Protein AF-A0A1A8BQ22-F1 (afdb_monomer)

Structure (mmCIF, N/CA/C/O backbone):
data_AF-A0A1A8BQ22-F1
#
_entry.id   AF-A0A1A8BQ22-F1
#
loop_
_atom_site.group_PDB
_atom_site.id
_atom_site.type_symbol
_atom_site.label_atom_id
_atom_site.label_alt_id
_atom_site.label_comp_id
_atom_site.label_asym_id
_atom_site.label_entity_id
_atom_site.label_seq_id
_atom_site.pdbx_PDB_ins_code
_atom_site.Cartn_x
_atom_site.Cartn_y
_atom_site.Cartn_z
_atom_site.occupancy
_atom_site.B_iso_or_equiv
_atom_site.auth_seq_id
_atom_site.auth_comp_id
_atom_site.auth_asym_id
_atom_site.auth_atom_id
_atom_site.pdbx_PDB_model_num
ATOM 1 N N . MET A 1 1 ? 41.043 17.934 -34.648 1.00 42.22 1 MET A N 1
ATOM 2 C CA . MET A 1 1 ? 40.991 17.105 -33.427 1.00 42.22 1 MET A CA 1
ATOM 3 C C . MET A 1 1 ? 39.631 17.301 -32.795 1.00 42.22 1 MET A C 1
ATOM 5 O O . MET A 1 1 ? 39.246 18.416 -32.467 1.00 42.22 1 MET A O 1
ATOM 9 N N . THR A 1 2 ? 38.864 16.224 -32.823 1.00 43.94 2 THR A N 1
ATOM 10 C CA . THR A 1 2 ? 37.447 16.105 -32.494 1.00 43.94 2 THR A CA 1
ATOM 11 C C . THR A 1 2 ? 37.170 16.561 -31.068 1.00 43.94 2 THR A C 1
ATOM 13 O O . THR A 1 2 ? 37.707 16.003 -30.116 1.00 43.94 2 THR A O 1
ATOM 16 N N . ARG A 1 3 ? 36.322 17.583 -30.925 1.00 46.81 3 ARG A N 1
ATOM 17 C CA . ARG A 1 3 ? 35.728 17.944 -29.639 1.00 46.81 3 ARG A CA 1
ATOM 18 C C . ARG A 1 3 ? 34.870 16.759 -29.207 1.00 46.81 3 ARG A C 1
ATOM 20 O O . ARG A 1 3 ? 33.875 16.474 -29.864 1.00 46.81 3 ARG A O 1
ATOM 27 N N . SER A 1 4 ? 35.285 16.054 -28.158 1.00 55.00 4 SER A N 1
ATOM 28 C CA . SER A 1 4 ? 34.482 15.021 -27.507 1.00 55.00 4 SER A CA 1
ATOM 29 C C . SER A 1 4 ? 33.187 15.656 -27.011 1.00 55.00 4 SER A C 1
ATOM 31 O O . SER A 1 4 ? 33.159 16.298 -25.961 1.00 55.00 4 SER A O 1
ATOM 33 N N . LEU A 1 5 ? 32.121 15.526 -27.802 1.00 50.34 5 LEU A N 1
ATOM 34 C CA . LEU A 1 5 ? 30.770 15.795 -27.340 1.00 50.34 5 LEU A CA 1
ATOM 35 C C . LEU A 1 5 ? 30.471 14.763 -26.253 1.00 50.34 5 LEU A C 1
ATOM 37 O O . LEU A 1 5 ? 30.402 13.564 -26.512 1.00 50.34 5 LEU A O 1
ATOM 41 N N . SER A 1 6 ? 30.383 15.256 -25.020 1.00 51.12 6 SER A N 1
ATOM 42 C CA . SER A 1 6 ? 30.022 14.495 -23.831 1.00 51.12 6 SER A CA 1
ATOM 43 C C . SER A 1 6 ? 28.806 13.611 -24.115 1.00 51.12 6 SER A C 1
ATOM 45 O O . SER A 1 6 ? 27.712 14.117 -24.376 1.00 51.12 6 SER A O 1
ATOM 47 N N . LEU A 1 7 ? 28.989 12.290 -23.998 1.00 52.47 7 LEU A N 1
ATOM 48 C CA . LEU A 1 7 ? 27.904 11.301 -23.996 1.00 52.47 7 LEU A CA 1
ATOM 49 C C . LEU A 1 7 ? 26.818 11.613 -22.938 1.00 52.47 7 LEU A C 1
ATOM 51 O O . LEU A 1 7 ? 25.733 11.042 -22.995 1.00 52.47 7 LEU A O 1
ATOM 55 N N . GLY A 1 8 ? 27.066 12.536 -21.999 1.00 52.19 8 GLY A N 1
ATOM 56 C CA . GLY A 1 8 ? 26.104 12.953 -20.979 1.00 52.19 8 GLY A CA 1
ATOM 57 C C . GLY A 1 8 ? 24.955 13.832 -21.490 1.00 52.19 8 GLY A C 1
ATOM 58 O O . GLY A 1 8 ? 23.867 13.786 -20.923 1.00 52.19 8 GLY A O 1
ATOM 59 N N . ALA A 1 9 ? 25.139 14.595 -22.575 1.00 51.03 9 ALA A N 1
ATOM 60 C CA . ALA A 1 9 ? 24.089 15.498 -23.066 1.00 51.03 9 ALA A CA 1
ATOM 61 C C . ALA A 1 9 ? 23.005 14.776 -23.888 1.00 51.03 9 ALA A C 1
ATOM 63 O O . ALA A 1 9 ? 21.861 15.222 -23.922 1.00 51.03 9 ALA A O 1
ATOM 64 N N . HIS A 1 10 ? 23.331 13.633 -24.502 1.00 50.28 10 HIS A N 1
ATOM 65 C CA . HIS A 1 10 ? 22.348 12.827 -25.233 1.00 50.28 10 HIS A CA 1
ATOM 66 C C . HIS A 1 10 ? 21.461 11.971 -24.320 1.00 50.28 10 HIS A C 1
ATOM 68 O O . HIS A 1 10 ? 20.332 11.669 -24.698 1.00 50.28 10 HIS A O 1
ATOM 74 N N . LEU A 1 11 ? 21.912 11.637 -23.105 1.00 47.44 11 LEU A N 1
ATOM 75 C CA . LEU A 1 11 ? 21.107 10.859 -22.158 1.00 47.44 11 LEU A CA 1
ATOM 76 C C . LEU A 1 11 ? 20.064 11.721 -21.418 1.00 47.44 11 LEU A C 1
ATOM 78 O O . LEU A 1 11 ? 18.997 11.230 -21.059 1.00 47.44 11 LEU A O 1
ATOM 82 N N . LEU A 1 12 ? 20.325 13.024 -21.260 1.00 50.53 12 LEU A N 1
ATOM 83 C CA . LEU A 1 12 ? 19.394 13.972 -20.630 1.00 50.53 12 LEU A CA 1
ATOM 84 C C . LEU A 1 12 ? 18.237 14.410 -21.544 1.00 50.53 12 LEU A C 1
ATOM 86 O O . LEU A 1 12 ? 17.210 14.861 -21.047 1.00 50.53 12 LEU A O 1
ATOM 90 N N . LEU A 1 13 ? 18.364 14.239 -22.862 1.00 51.69 13 LEU A N 1
ATOM 91 C CA . LEU A 1 13 ? 17.292 14.533 -23.824 1.00 51.69 13 LEU A CA 1
ATOM 92 C C . LEU A 1 13 ? 16.317 13.361 -24.042 1.00 51.69 13 LEU A C 1
ATOM 94 O O . LEU A 1 13 ? 15.274 13.561 -24.656 1.00 51.69 13 LEU A O 1
ATOM 98 N N . LEU A 1 14 ? 16.617 12.162 -23.523 1.00 52.97 14 LEU A N 1
ATOM 99 C CA . LEU A 1 14 ? 15.739 10.983 -23.613 1.00 52.97 14 LEU A CA 1
ATOM 100 C C . LEU A 1 14 ? 14.964 10.683 -22.315 1.00 52.97 14 LEU A C 1
ATOM 102 O O . LEU A 1 14 ? 14.028 9.889 -22.343 1.00 52.97 14 LEU A O 1
ATOM 106 N N . LEU A 1 15 ? 15.287 11.348 -21.199 1.00 50.56 15 LEU A N 1
ATOM 107 C CA . LEU A 1 15 ? 14.534 11.265 -19.932 1.00 50.56 15 LEU A CA 1
ATOM 108 C C . LEU A 1 15 ? 13.391 12.293 -19.827 1.00 50.56 15 LEU A C 1
ATOM 110 O O . LEU A 1 15 ? 12.654 12.290 -18.845 1.00 50.56 15 LEU A O 1
ATOM 114 N N . SER A 1 16 ? 13.232 13.166 -20.826 1.00 55.03 16 SER A N 1
ATOM 115 C CA . SER A 1 16 ? 12.211 14.223 -20.855 1.00 55.03 16 SER A CA 1
ATOM 116 C C . SER A 1 16 ? 10.993 13.907 -21.731 1.00 55.03 16 SER A C 1
ATOM 118 O O . SER A 1 16 ? 10.049 14.692 -21.752 1.00 55.03 16 SER A O 1
ATOM 120 N N . LEU A 1 17 ? 10.960 12.756 -22.417 1.00 51.59 17 LEU A N 1
ATOM 121 C CA . LEU A 1 17 ? 9.762 12.270 -23.117 1.00 51.59 17 LEU A CA 1
ATOM 122 C C . LEU A 1 17 ? 8.939 11.316 -22.236 1.00 51.59 17 LEU A C 1
ATOM 124 O O . LEU A 1 17 ? 8.432 10.286 -22.681 1.00 51.59 17 LEU A O 1
ATOM 128 N N . SER A 1 18 ? 8.764 11.687 -20.970 1.00 55.88 18 SER A N 1
ATOM 129 C CA . SER A 1 18 ? 7.657 11.229 -20.137 1.00 55.88 18 SER A CA 1
ATOM 130 C C . SER A 1 18 ? 6.366 11.713 -20.794 1.00 55.88 18 SER A C 1
ATOM 132 O O . SER A 1 18 ? 5.993 12.872 -20.670 1.00 55.88 18 SER A O 1
ATOM 134 N N . CYS A 1 19 ? 5.763 10.813 -21.573 1.00 44.88 19 CYS A N 1
ATOM 135 C CA . CYS A 1 19 ? 4.398 10.826 -22.086 1.00 44.88 19 CYS A CA 1
ATOM 136 C C . CYS A 1 19 ? 3.791 12.227 -22.219 1.00 44.88 19 CYS A C 1
ATOM 138 O O . CYS A 1 19 ? 3.247 12.757 -21.252 1.00 44.88 19 CYS A O 1
ATOM 140 N N . ILE A 1 20 ? 3.816 12.792 -23.430 1.00 57.06 20 ILE A N 1
ATOM 141 C CA . ILE A 1 20 ? 2.964 13.925 -23.808 1.00 57.06 20 ILE A CA 1
ATOM 142 C C . ILE A 1 20 ? 1.519 13.559 -23.433 1.00 57.06 20 ILE A C 1
ATOM 144 O O . ILE A 1 20 ? 0.811 12.892 -24.186 1.00 57.06 20 ILE A O 1
ATOM 148 N N . ALA A 1 21 ? 1.076 13.975 -22.250 1.00 52.59 21 ALA A N 1
ATOM 149 C CA . ALA A 1 21 ? -0.310 13.915 -21.840 1.00 52.59 21 ALA A CA 1
ATOM 150 C C . ALA A 1 21 ? -1.003 15.085 -22.529 1.00 52.59 21 ALA A C 1
ATOM 152 O O . ALA A 1 21 ? -1.240 16.140 -21.944 1.00 52.59 21 ALA A O 1
ATOM 153 N N . ARG A 1 22 ? -1.320 14.910 -23.814 1.00 58.00 22 ARG A N 1
ATOM 154 C CA . ARG A 1 22 ? -2.356 15.722 -24.442 1.00 58.00 22 ARG A CA 1
ATOM 155 C C . ARG A 1 22 ? -3.677 15.249 -23.839 1.00 58.00 22 ARG A C 1
ATOM 157 O O . ARG A 1 22 ? -4.306 14.318 -24.329 1.00 58.00 22 ARG A O 1
ATOM 164 N N . ALA A 1 23 ? -4.025 15.813 -22.688 1.00 53.06 23 ALA A N 1
ATOM 165 C CA . ALA A 1 23 ? -5.332 15.629 -22.091 1.00 53.06 23 ALA A CA 1
ATOM 166 C C . ALA A 1 23 ? -6.355 16.370 -22.963 1.00 53.06 23 ALA A C 1
ATOM 168 O O . ALA A 1 23 ? -6.373 17.598 -23.003 1.00 53.06 23 ALA A O 1
ATOM 169 N N . GLU A 1 24 ? -7.199 15.623 -23.671 1.00 57.47 24 GLU A N 1
ATOM 170 C CA . GLU A 1 24 ? -8.449 16.154 -24.213 1.00 57.47 24 GLU A CA 1
ATOM 171 C C . GLU A 1 24 ? -9.409 16.379 -23.028 1.00 57.47 24 GLU A C 1
ATOM 173 O O . GLU A 1 24 ? -9.642 15.442 -22.250 1.00 57.47 24 GLU A O 1
ATOM 178 N N . PRO A 1 25 ? -9.995 17.573 -22.842 1.00 49.59 25 PRO A N 1
ATOM 179 C CA . PRO A 1 25 ? -10.958 17.784 -21.778 1.00 49.59 25 PRO A CA 1
ATOM 180 C C . PRO A 1 25 ? -12.278 17.114 -22.169 1.00 49.59 25 PRO A C 1
ATOM 182 O O . PRO A 1 25 ? -13.124 17.706 -22.839 1.00 49.59 25 PRO A O 1
ATOM 185 N N . ARG A 1 26 ? -12.504 15.875 -21.714 1.00 49.22 26 ARG A N 1
ATOM 186 C CA . ARG A 1 26 ? -13.848 15.281 -21.736 1.00 49.22 26 ARG A CA 1
ATOM 187 C C . ARG A 1 26 ? -14.700 15.960 -20.664 1.00 49.22 26 ARG A C 1
ATOM 189 O O . ARG A 1 26 ? -14.849 15.483 -19.543 1.00 49.22 26 ARG A O 1
ATOM 196 N N . ARG A 1 27 ? -15.262 17.112 -21.033 1.00 61.78 27 ARG A N 1
ATOM 197 C CA . ARG A 1 27 ? -16.395 17.733 -20.350 1.00 61.78 27 ARG A CA 1
ATOM 198 C C . ARG A 1 27 ? -17.560 16.747 -20.422 1.00 61.78 27 ARG A C 1
ATOM 200 O O . ARG A 1 27 ? -18.210 16.636 -21.453 1.00 61.78 27 ARG A O 1
ATOM 207 N N . SER A 1 28 ? -17.814 16.028 -19.333 1.00 52.72 28 SER A N 1
ATOM 208 C CA . SER A 1 28 ? -19.074 15.315 -19.148 1.00 52.72 28 SER A CA 1
ATOM 209 C C . SER A 1 28 ? -19.740 15.827 -17.886 1.00 52.72 28 SER A C 1
ATOM 211 O O . SER A 1 28 ? -19.270 15.650 -16.766 1.00 52.72 28 SER A O 1
ATOM 213 N N . THR A 1 29 ? -20.831 16.522 -18.148 1.00 60.56 29 THR A N 1
ATOM 214 C CA . THR A 1 29 ? -21.792 17.133 -17.249 1.00 60.56 29 THR A CA 1
ATOM 215 C C . THR A 1 29 ? -22.306 16.181 -16.171 1.00 60.56 29 THR A C 1
ATOM 217 O O . THR A 1 29 ? -22.699 15.052 -16.459 1.00 60.56 29 THR A O 1
ATOM 220 N N . SER A 1 30 ? -22.332 16.707 -14.945 1.00 70.69 30 SER A N 1
ATOM 221 C CA . SER A 1 30 ? -23.325 16.487 -13.888 1.00 70.69 30 SER A CA 1
ATOM 222 C C . SER A 1 30 ? -24.491 15.555 -14.245 1.00 70.69 30 SER A C 1
ATOM 224 O O . SER A 1 30 ? -25.392 15.922 -14.995 1.00 70.69 30 SER A O 1
ATOM 226 N N . SER A 1 31 ? -24.517 14.385 -13.612 1.00 62.75 31 SER A N 1
ATOM 227 C CA . SER A 1 31 ? -25.759 13.724 -13.222 1.00 62.75 31 SER A CA 1
ATOM 228 C C . SER A 1 31 ? -25.466 12.935 -11.957 1.00 62.75 31 SER A C 1
ATOM 230 O O . SER A 1 31 ? -24.737 11.944 -11.988 1.00 62.75 31 SER A O 1
ATOM 232 N N . GLN A 1 32 ? -26.007 13.408 -10.836 1.00 65.62 32 GLN A N 1
ATOM 233 C CA . GLN A 1 32 ? -26.027 12.722 -9.550 1.00 65.62 32 GLN A CA 1
ATOM 234 C C . GLN A 1 32 ? -26.519 11.282 -9.727 1.00 65.62 32 GLN A C 1
ATOM 236 O O . GLN A 1 32 ? -27.713 10.988 -9.722 1.00 65.62 32 GLN A O 1
ATOM 241 N N . ARG A 1 33 ? -25.581 10.349 -9.854 1.00 61.62 33 ARG A N 1
ATOM 242 C CA . ARG A 1 33 ? -25.837 8.938 -9.617 1.00 61.62 33 ARG A CA 1
ATOM 243 C C . ARG A 1 33 ? -25.645 8.763 -8.122 1.00 61.62 33 ARG A C 1
ATOM 245 O O . ARG A 1 33 ? -24.546 8.998 -7.634 1.00 61.62 33 ARG A O 1
ATOM 252 N N . ARG A 1 34 ? -26.736 8.441 -7.414 1.00 60.41 34 ARG A N 1
ATOM 253 C CA . ARG A 1 34 ? -26.756 7.940 -6.031 1.00 60.41 34 ARG A CA 1
ATOM 254 C C . ARG A 1 34 ? -25.378 7.392 -5.666 1.00 60.41 34 ARG A C 1
ATOM 256 O O . ARG A 1 34 ? -24.974 6.389 -6.256 1.00 60.41 34 ARG A O 1
ATOM 263 N N . VAL A 1 35 ? -24.666 8.048 -4.749 1.00 60.19 35 VAL A N 1
ATOM 264 C CA . VAL A 1 35 ? -23.490 7.448 -4.117 1.00 60.19 35 VAL A CA 1
ATOM 265 C C . VAL A 1 35 ? -24.057 6.292 -3.307 1.00 60.19 35 VAL A C 1
ATOM 267 O O . VAL A 1 35 ? -24.413 6.445 -2.142 1.00 60.19 35 VAL A O 1
ATOM 270 N N . ALA A 1 36 ? -24.273 5.151 -3.968 1.00 58.72 36 ALA A N 1
ATOM 271 C CA . ALA A 1 36 ? -24.395 3.877 -3.297 1.00 58.72 36 ALA A CA 1
ATOM 272 C C . ALA A 1 36 ? -23.218 3.877 -2.337 1.00 58.72 36 ALA A C 1
ATOM 274 O O . ALA A 1 36 ? -22.086 4.066 -2.784 1.00 58.72 36 ALA A O 1
ATOM 275 N N . ARG A 1 37 ? -23.509 3.847 -1.035 1.00 55.94 37 ARG A N 1
ATOM 276 C CA . ARG A 1 37 ? -22.494 3.836 0.009 1.00 55.94 37 ARG A CA 1
ATOM 277 C C . ARG A 1 37 ? -21.570 2.690 -0.365 1.00 55.94 37 ARG A C 1
ATOM 279 O O . ARG A 1 37 ? -21.975 1.533 -0.256 1.00 55.94 37 ARG A O 1
ATOM 286 N N . ALA A 1 38 ? -20.421 3.027 -0.952 1.00 57.59 38 ALA A N 1
ATOM 287 C CA . ALA A 1 38 ? -19.481 2.026 -1.400 1.00 57.59 38 ALA A CA 1
ATOM 288 C C . ALA A 1 38 ? -19.199 1.171 -0.163 1.00 57.59 38 ALA A C 1
ATOM 290 O O . ALA A 1 38 ? -19.119 1.740 0.938 1.00 57.59 38 ALA A O 1
ATOM 291 N N . PRO A 1 39 ? -19.155 -0.166 -0.289 1.00 60.06 39 PRO A N 1
ATOM 292 C CA . PRO A 1 39 ? -18.732 -0.988 0.831 1.00 60.06 39 PRO A CA 1
ATOM 293 C C . PRO A 1 39 ? -17.450 -0.361 1.371 1.00 60.06 39 PRO A C 1
ATOM 295 O O . PRO A 1 39 ? -16.562 -0.025 0.587 1.00 60.06 39 PRO A O 1
ATOM 298 N N . VAL A 1 40 ? -17.416 -0.090 2.679 1.00 63.91 40 VAL A N 1
ATOM 299 C CA . VAL A 1 40 ? -16.224 0.470 3.318 1.00 63.91 40 VAL A CA 1
ATOM 300 C C . VAL A 1 40 ? -15.096 -0.472 2.940 1.00 63.91 40 VAL A C 1
ATOM 302 O O . VAL A 1 40 ? -15.131 -1.642 3.329 1.00 63.91 40 VAL A O 1
ATOM 305 N N . ALA A 1 41 ? -14.175 0.006 2.101 1.00 68.69 41 ALA A N 1
ATOM 306 C CA . ALA A 1 41 ? -13.044 -0.793 1.684 1.00 68.69 41 ALA A CA 1
ATOM 307 C C . ALA A 1 41 ? -12.342 -1.222 2.969 1.00 68.69 41 ALA A C 1
ATOM 309 O O . ALA A 1 41 ? -11.932 -0.386 3.776 1.00 68.69 41 ALA A O 1
ATOM 310 N N . LYS A 1 42 ? -12.263 -2.534 3.194 1.00 91.31 42 LYS A N 1
ATOM 311 C CA . LYS A 1 42 ? -11.567 -3.094 4.356 1.00 91.31 42 LYS A CA 1
ATOM 312 C C . LYS A 1 42 ? -10.050 -2.996 4.192 1.00 91.31 42 LYS A C 1
ATOM 314 O O . LYS A 1 42 ? -9.328 -3.545 5.009 1.00 91.31 42 LYS A O 1
ATOM 319 N N . VAL A 1 43 ? -9.582 -2.313 3.150 1.00 92.50 43 VAL A N 1
ATOM 320 C CA . VAL A 1 43 ? -8.184 -2.116 2.809 1.00 92.50 43 VAL A CA 1
ATOM 321 C C . VAL A 1 43 ? -7.947 -0.655 2.430 1.00 92.50 43 VAL A C 1
ATOM 323 O O . VAL A 1 43 ? -8.819 -0.015 1.837 1.00 92.50 43 VAL A O 1
ATOM 326 N N . ARG A 1 44 ? -6.777 -0.119 2.780 1.00 92.94 44 ARG A N 1
ATOM 327 C CA . ARG A 1 44 ? -6.303 1.206 2.357 1.00 92.94 44 ARG A CA 1
ATOM 328 C C . ARG A 1 44 ? -4.803 1.186 2.079 1.00 92.94 44 ARG A C 1
ATOM 330 O O . ARG A 1 44 ? -4.100 0.290 2.540 1.00 92.94 44 ARG A O 1
ATOM 337 N N . LEU A 1 45 ? -4.331 2.206 1.367 1.00 92.56 45 LEU A N 1
ATOM 338 C CA . LEU A 1 45 ? -2.908 2.528 1.285 1.00 92.56 45 LEU A CA 1
ATOM 339 C C . LEU A 1 45 ? -2.579 3.601 2.327 1.00 92.56 45 LEU A C 1
ATOM 341 O O . LEU A 1 45 ? -3.315 4.580 2.465 1.00 92.56 45 LEU A O 1
ATOM 345 N N . ALA A 1 46 ? -1.497 3.396 3.068 1.00 92.44 46 ALA A N 1
ATOM 346 C CA . ALA A 1 46 ? -1.002 4.286 4.110 1.00 92.44 46 ALA A CA 1
ATOM 347 C C . ALA A 1 46 ? 0.518 4.471 3.990 1.00 92.44 46 ALA A C 1
ATOM 349 O O . ALA A 1 46 ? 1.177 3.838 3.166 1.00 92.44 46 ALA A O 1
ATOM 350 N N . GLY A 1 47 ? 1.078 5.342 4.823 1.00 88.69 47 GLY A N 1
ATOM 351 C CA . GLY A 1 47 ? 2.511 5.608 4.871 1.00 88.69 47 GLY A CA 1
ATOM 352 C C . GLY A 1 47 ? 2.848 7.078 4.660 1.00 88.69 47 GLY A C 1
ATOM 353 O O . GLY A 1 47 ? 2.069 7.864 4.124 1.00 88.69 47 GLY A O 1
ATOM 354 N N . ASN A 1 48 ? 4.037 7.445 5.111 1.00 84.75 48 ASN A N 1
ATOM 355 C CA . ASN A 1 48 ? 4.592 8.798 5.083 1.00 84.75 48 ASN A CA 1
ATOM 356 C C . ASN A 1 48 ? 5.581 9.020 3.924 1.00 84.75 48 ASN A C 1
ATOM 358 O O . ASN A 1 48 ? 5.937 10.160 3.635 1.00 84.75 48 ASN A O 1
ATOM 362 N N . TYR A 1 49 ? 5.986 7.952 3.232 1.00 86.19 49 TYR A N 1
ATOM 363 C CA . TYR A 1 49 ? 6.907 7.986 2.087 1.00 86.19 49 TYR A CA 1
ATOM 364 C C . TYR A 1 49 ? 6.198 7.696 0.753 1.00 86.19 49 TYR A C 1
ATOM 366 O O . TYR A 1 49 ? 6.727 6.990 -0.105 1.00 86.19 49 TYR A O 1
ATOM 374 N N . VAL A 1 50 ? 4.979 8.216 0.594 1.00 88.31 50 VAL A N 1
ATOM 375 C CA . VAL A 1 50 ? 4.127 8.040 -0.593 1.00 88.31 50 VAL A CA 1
ATOM 376 C C . VAL A 1 50 ? 4.322 9.221 -1.546 1.00 88.31 50 VAL A C 1
ATOM 378 O O . VAL A 1 50 ? 4.202 10.373 -1.131 1.00 88.31 50 VAL A O 1
ATOM 381 N N . ARG A 1 51 ? 4.625 8.952 -2.819 1.00 88.19 51 ARG A N 1
ATOM 382 C CA . ARG A 1 51 ? 4.728 9.969 -3.879 1.00 88.19 51 ARG A CA 1
ATOM 383 C C . ARG A 1 51 ? 3.462 10.061 -4.718 1.00 88.19 51 ARG A C 1
ATOM 385 O O . ARG A 1 51 ? 3.154 11.138 -5.211 1.00 88.19 51 ARG A O 1
ATOM 392 N N . GLU A 1 52 ? 2.732 8.956 -4.847 1.00 88.31 52 GLU A N 1
ATOM 393 C CA . GLU A 1 52 ? 1.538 8.846 -5.688 1.00 88.31 52 GLU A CA 1
ATOM 394 C C . GLU A 1 52 ? 0.362 8.208 -4.938 1.00 88.31 52 GLU A C 1
ATOM 396 O O . GLU A 1 52 ? 0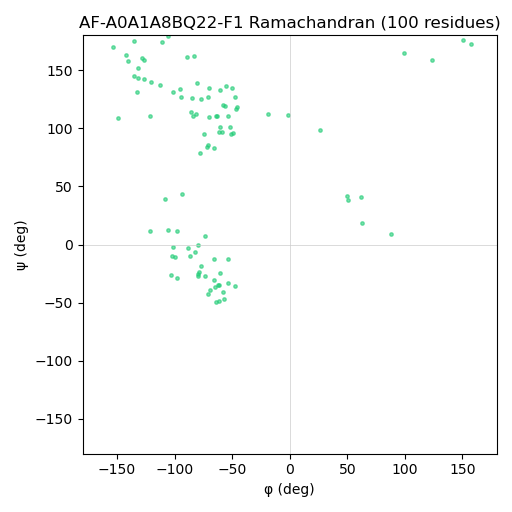.537 7.362 -4.069 1.00 88.31 52 GLU A O 1
ATOM 401 N N . ALA A 1 53 ? -0.872 8.552 -5.313 1.00 87.56 53 ALA A N 1
ATOM 402 C CA . ALA A 1 53 ? -2.075 8.049 -4.634 1.00 87.56 53 ALA A CA 1
ATOM 403 C C . ALA A 1 53 ? -2.307 6.526 -4.776 1.00 87.56 53 ALA A C 1
ATOM 405 O O . ALA A 1 53 ? -3.176 5.967 -4.109 1.00 87.56 53 ALA A O 1
ATOM 406 N N . ASN A 1 54 ? -1.576 5.861 -5.671 1.00 90.62 54 ASN A N 1
ATOM 407 C CA . ASN A 1 54 ? -1.671 4.429 -5.955 1.00 90.62 54 ASN A CA 1
ATOM 408 C C . ASN A 1 54 ? -0.502 3.613 -5.380 1.00 90.62 54 ASN A C 1
ATOM 410 O O . ASN A 1 54 ? -0.344 2.448 -5.748 1.00 90.62 54 ASN A O 1
ATOM 414 N N . GLU A 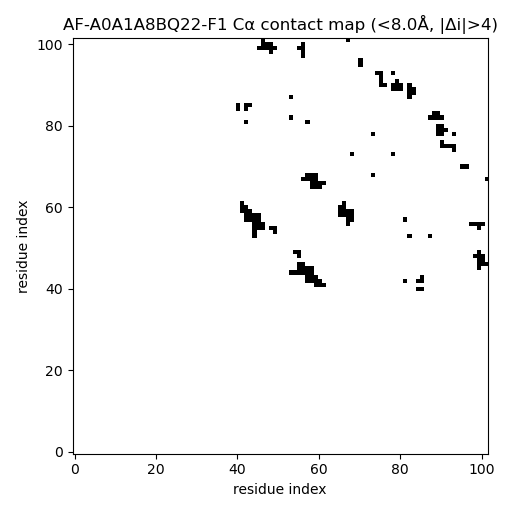1 55 ? 0.313 4.201 -4.504 1.00 92.06 55 GLU A N 1
ATOM 415 C CA . GLU A 1 55 ? 1.350 3.486 -3.764 1.00 92.06 55 GLU A CA 1
ATOM 416 C C . GLU A 1 55 ? 1.232 3.718 -2.254 1.00 92.06 55 GLU A C 1
ATOM 418 O O . GLU A 1 55 ? 0.618 4.677 -1.792 1.00 92.06 55 GLU A O 1
ATOM 423 N N . GLY A 1 56 ? 1.806 2.805 -1.476 1.00 93.00 56 GLY A N 1
ATOM 424 C CA . GLY A 1 56 ? 1.799 2.871 -0.022 1.00 93.00 56 GLY A CA 1
ATOM 425 C C . GLY A 1 56 ? 1.848 1.491 0.617 1.00 93.00 56 GLY A C 1
ATOM 426 O O . GLY A 1 56 ? 1.809 0.461 -0.059 1.00 93.00 56 GLY A O 1
ATOM 427 N N . ARG A 1 57 ? 1.921 1.483 1.945 1.00 92.38 57 ARG A N 1
ATOM 428 C CA . ARG A 1 57 ? 1.733 0.296 2.773 1.00 92.38 57 ARG A CA 1
ATOM 429 C C . ARG A 1 57 ? 0.270 -0.125 2.729 1.00 92.38 57 ARG A C 1
ATOM 431 O O . ARG A 1 57 ? -0.619 0.708 2.887 1.00 92.38 57 ARG A O 1
ATOM 438 N N . VAL A 1 58 ? 0.028 -1.419 2.560 1.00 91.50 58 VAL A N 1
ATOM 439 C CA . VAL A 1 58 ? -1.318 -1.987 2.656 1.00 91.50 58 VAL A CA 1
ATOM 440 C C . VAL A 1 58 ? -1.709 -2.102 4.126 1.00 91.50 58 VAL A C 1
ATOM 442 O O . VAL A 1 58 ? -1.011 -2.744 4.908 1.00 91.50 58 VAL A O 1
ATOM 445 N N . GLU A 1 59 ? -2.843 -1.510 4.487 1.00 92.56 59 GLU A N 1
ATOM 446 C CA . GLU A 1 59 ? -3.458 -1.689 5.799 1.00 92.56 59 GLU A CA 1
ATOM 447 C C . GLU A 1 59 ? -4.855 -2.275 5.661 1.00 92.56 59 GLU A C 1
ATOM 449 O O . GLU A 1 59 ? -5.624 -1.867 4.789 1.00 92.56 59 GLU A O 1
ATOM 454 N N . VAL A 1 60 ? -5.191 -3.204 6.553 1.00 91.50 60 VAL A N 1
ATOM 455 C CA . VAL A 1 60 ? -6.481 -3.895 6.588 1.00 91.50 60 VAL A CA 1
ATOM 456 C C . VAL A 1 60 ? -7.242 -3.486 7.841 1.00 91.50 60 VAL A C 1
ATOM 458 O O . VAL A 1 60 ? -6.679 -3.407 8.933 1.00 91.50 60 VAL A O 1
ATOM 461 N N . LEU A 1 61 ? -8.538 -3.229 7.686 1.00 92.88 61 LEU A N 1
ATOM 462 C CA . LEU A 1 61 ? -9.441 -2.961 8.794 1.00 92.88 61 LEU A CA 1
ATOM 463 C C . LEU A 1 61 ? -9.930 -4.286 9.384 1.00 92.88 61 LEU A C 1
ATOM 465 O O . LEU A 1 61 ? -10.745 -4.989 8.779 1.00 92.88 61 LEU A O 1
ATOM 469 N N . HIS A 1 62 ? -9.479 -4.597 10.595 1.00 90.25 62 HIS A N 1
ATOM 470 C CA . HIS A 1 62 ? -9.882 -5.780 11.346 1.00 90.25 62 HIS A CA 1
ATOM 471 C C . HIS A 1 62 ? -10.236 -5.388 12.784 1.00 90.25 62 HIS A C 1
ATOM 473 O O . HIS A 1 62 ? -9.506 -4.641 13.427 1.00 90.25 62 HIS A O 1
ATOM 479 N N . ASN A 1 63 ? -11.387 -5.847 13.290 1.00 92.38 63 ASN A N 1
ATOM 480 C CA . ASN A 1 63 ? -11.895 -5.478 14.621 1.00 92.38 63 ASN A CA 1
ATOM 481 C C . ASN A 1 63 ? -11.896 -3.961 14.891 1.00 92.38 63 ASN A C 1
ATOM 483 O O . ASN A 1 63 ? -11.550 -3.511 15.978 1.00 92.38 63 ASN A O 1
ATOM 487 N N . ASN A 1 64 ? -12.297 -3.174 13.885 1.00 91.38 64 ASN A N 1
ATOM 488 C CA . ASN A 1 64 ? -12.354 -1.709 13.942 1.00 91.38 64 ASN A CA 1
ATOM 489 C C . ASN A 1 64 ? -10.988 -1.016 14.150 1.00 91.38 64 ASN A C 1
ATOM 491 O O . ASN A 1 64 ? -10.943 0.161 14.503 1.00 91.38 64 ASN A O 1
ATOM 495 N N . THR A 1 65 ? -9.895 -1.731 13.877 1.00 93.94 65 THR A N 1
ATOM 496 C CA . THR A 1 65 ? -8.517 -1.245 13.970 1.00 93.94 65 THR A CA 1
ATOM 497 C C . THR A 1 65 ? -7.792 -1.485 12.650 1.00 93.94 65 THR A C 1
ATOM 499 O O . THR A 1 65 ? -8.016 -2.493 11.978 1.00 93.94 65 THR A O 1
ATOM 502 N N . TRP A 1 66 ? -6.936 -0.544 12.261 1.00 94.38 66 TRP A N 1
ATOM 503 C CA . TRP A 1 66 ? -6.068 -0.692 11.096 1.00 94.38 66 TRP A CA 1
ATOM 504 C C . TRP A 1 66 ? -4.803 -1.444 11.493 1.00 94.38 66 TRP A C 1
ATOM 506 O O . TRP A 1 66 ? -4.134 -1.056 12.448 1.00 94.38 66 TRP A O 1
ATOM 516 N N . GLY A 1 67 ? -4.504 -2.518 10.769 1.00 92.12 67 GLY A N 1
ATOM 517 C CA . GLY A 1 67 ? -3.299 -3.319 10.953 1.00 92.12 67 GLY A CA 1
ATOM 518 C C . GLY A 1 67 ? -2.552 -3.527 9.642 1.00 92.12 67 GLY A C 1
ATOM 519 O O . GLY A 1 67 ? -3.117 -3.365 8.557 1.00 92.12 67 GLY A O 1
ATOM 520 N N . THR A 1 68 ? -1.278 -3.886 9.755 1.00 89.94 68 THR A N 1
ATOM 521 C CA . THR A 1 68 ? -0.405 -4.222 8.630 1.00 89.94 68 THR A CA 1
ATOM 522 C C . THR A 1 68 ? -0.487 -5.714 8.304 1.00 89.94 68 THR A C 1
ATOM 524 O O . THR A 1 68 ? -0.966 -6.521 9.102 1.00 89.94 68 THR A O 1
ATOM 527 N N . ILE A 1 69 ? -0.053 -6.078 7.099 1.00 85.00 69 ILE A N 1
ATOM 528 C CA . ILE A 1 69 ? 0.111 -7.471 6.673 1.00 85.00 69 ILE A CA 1
ATOM 529 C C . ILE A 1 69 ? 1.607 -7.793 6.768 1.00 85.00 69 ILE A C 1
ATOM 531 O O . ILE A 1 69 ? 2.411 -7.007 6.265 1.00 85.00 69 ILE A O 1
ATOM 535 N N . CYS A 1 70 ? 1.979 -8.917 7.392 1.00 85.00 70 CYS A N 1
ATOM 536 C CA . CYS A 1 70 ? 3.366 -9.397 7.383 1.00 85.00 70 CYS A CA 1
ATOM 537 C C . CYS A 1 70 ? 3.809 -9.673 5.946 1.00 85.00 70 CYS A C 1
ATOM 539 O O . CYS A 1 70 ? 3.078 -10.310 5.190 1.00 85.00 70 CYS A O 1
ATOM 541 N N . ASP A 1 71 ? 4.990 -9.197 5.566 1.00 78.75 71 ASP A N 1
ATOM 542 C CA . ASP A 1 71 ? 5.461 -9.224 4.185 1.00 78.75 71 ASP A CA 1
ATOM 543 C C . ASP A 1 71 ? 6.075 -10.567 3.752 1.00 78.75 71 ASP A C 1
ATOM 545 O O . ASP A 1 71 ? 6.291 -10.754 2.557 1.00 78.75 71 ASP A O 1
ATOM 549 N N . ASP A 1 72 ? 6.247 -11.518 4.680 1.00 80.50 72 ASP A N 1
ATOM 550 C CA . ASP A 1 72 ? 6.840 -12.851 4.466 1.00 80.50 72 ASP A CA 1
ATOM 551 C C . ASP A 1 72 ? 6.188 -13.669 3.333 1.00 80.50 72 ASP A C 1
ATOM 553 O O . ASP A 1 72 ? 6.865 -14.427 2.638 1.00 80.50 72 ASP A O 1
ATOM 557 N N . GLU A 1 73 ? 4.877 -13.513 3.122 1.00 75.44 73 GLU A N 1
ATOM 558 C CA . GLU A 1 73 ? 4.112 -14.225 2.082 1.00 75.44 73 GLU A CA 1
ATOM 559 C C . GLU A 1 73 ? 3.423 -13.271 1.089 1.00 75.44 73 GLU A C 1
ATOM 561 O O . 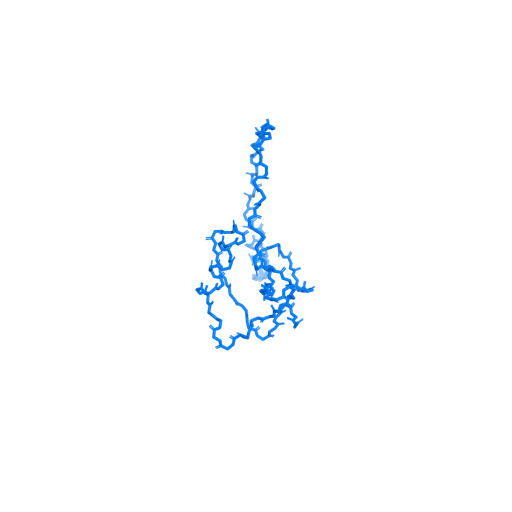GLU A 1 73 ? 2.572 -13.676 0.291 1.00 75.44 73 GLU A O 1
ATOM 566 N N . VAL A 1 74 ? 3.770 -11.981 1.124 1.00 80.81 74 VAL A N 1
ATOM 567 C CA . VAL A 1 74 ? 3.167 -10.988 0.231 1.00 80.81 74 VAL A CA 1
ATOM 568 C C . VAL A 1 74 ? 3.848 -11.051 -1.128 1.00 80.81 74 VAL A C 1
ATOM 570 O O . VAL A 1 74 ? 4.994 -10.646 -1.291 1.00 80.81 74 VAL A O 1
ATOM 573 N N . ASP A 1 75 ? 3.104 -11.497 -2.137 1.00 84.81 75 ASP A N 1
ATOM 574 C CA . ASP A 1 75 ? 3.534 -11.465 -3.531 1.00 84.81 75 ASP A CA 1
ATOM 575 C C . ASP A 1 75 ? 2.733 -10.448 -4.364 1.00 84.81 75 ASP A C 1
ATOM 577 O O . ASP A 1 75 ? 1.745 -9.841 -3.930 1.00 84.81 75 ASP A O 1
ATOM 581 N N . ILE A 1 76 ? 3.141 -10.270 -5.624 1.00 89.62 76 ILE A N 1
ATOM 582 C CA . ILE A 1 76 ? 2.455 -9.358 -6.545 1.00 89.62 76 ILE A CA 1
ATOM 583 C C . ILE A 1 76 ? 0.987 -9.736 -6.784 1.00 89.62 76 ILE A C 1
ATOM 585 O O . ILE A 1 76 ? 0.195 -8.865 -7.138 1.00 89.62 76 ILE A O 1
ATOM 589 N N . LYS A 1 77 ? 0.592 -11.005 -6.615 1.00 90.69 77 LYS A N 1
ATOM 590 C CA . LYS A 1 77 ? -0.795 -11.437 -6.836 1.00 90.69 77 LYS A CA 1
ATOM 591 C C . LYS A 1 77 ? -1.688 -10.886 -5.736 1.00 90.69 77 LYS A C 1
ATOM 593 O O . LYS A 1 77 ? -2.758 -10.369 -6.059 1.00 90.69 77 LYS A O 1
ATOM 598 N N . LEU A 1 78 ? -1.232 -10.925 -4.483 1.00 86.69 78 LEU A N 1
ATOM 599 C CA . LEU A 1 78 ? -1.949 -10.318 -3.364 1.00 86.69 78 LEU A CA 1
ATOM 600 C C . LEU A 1 78 ? -2.103 -8.805 -3.563 1.00 86.69 78 LEU A C 1
ATOM 602 O O . LEU A 1 78 ? -3.216 -8.281 -3.496 1.00 86.69 78 LEU A O 1
ATOM 606 N N . VAL A 1 79 ? -1.015 -8.106 -3.903 1.00 90.81 79 VAL A N 1
ATOM 607 C CA . VAL A 1 79 ? -1.062 -6.653 -4.158 1.00 90.81 79 VAL A CA 1
ATOM 608 C C . VAL A 1 79 ? -1.989 -6.329 -5.336 1.00 90.81 79 VAL A C 1
ATOM 610 O O . VAL A 1 79 ? -2.712 -5.336 -5.311 1.00 90.81 79 VAL A O 1
ATOM 613 N N . ASN A 1 80 ? -2.046 -7.192 -6.353 1.00 93.19 80 ASN A N 1
ATOM 614 C CA . ASN A 1 80 ? -2.943 -7.016 -7.493 1.00 93.19 80 ASN A CA 1
ATOM 615 C C . ASN A 1 80 ? -4.426 -7.091 -7.093 1.00 93.19 80 ASN A C 1
ATOM 617 O O . ASN A 1 80 ? -5.238 -6.334 -7.629 1.00 93.19 80 ASN A O 1
ATOM 621 N N . VAL A 1 81 ? -4.781 -7.956 -6.137 1.00 91.94 81 VAL A N 1
ATOM 622 C CA . VAL A 1 81 ? -6.134 -7.999 -5.557 1.00 91.94 81 VAL A CA 1
ATOM 623 C C . VAL A 1 81 ? -6.433 -6.693 -4.824 1.00 91.94 81 VAL A C 1
ATOM 625 O O . VAL A 1 81 ? -7.437 -6.056 -5.133 1.00 91.94 81 VAL A O 1
ATOM 628 N N . VAL A 1 82 ? -5.528 -6.232 -3.956 1.00 91.50 82 VAL A N 1
ATOM 629 C CA . VAL A 1 82 ? -5.686 -4.969 -3.211 1.00 91.50 82 VAL A CA 1
ATOM 630 C C . VAL A 1 82 ? -5.871 -3.776 -4.150 1.00 91.50 82 VAL A C 1
ATOM 632 O O . VAL A 1 82 ? -6.798 -2.986 -3.982 1.00 91.50 82 VAL A O 1
ATOM 635 N N . CYS A 1 83 ? -5.039 -3.656 -5.189 1.00 92.12 83 CYS A N 1
ATOM 636 C CA . CYS A 1 83 ? -5.168 -2.586 -6.175 1.00 92.12 83 CYS A CA 1
ATOM 637 C C . CYS A 1 83 ? -6.542 -2.602 -6.857 1.00 92.12 83 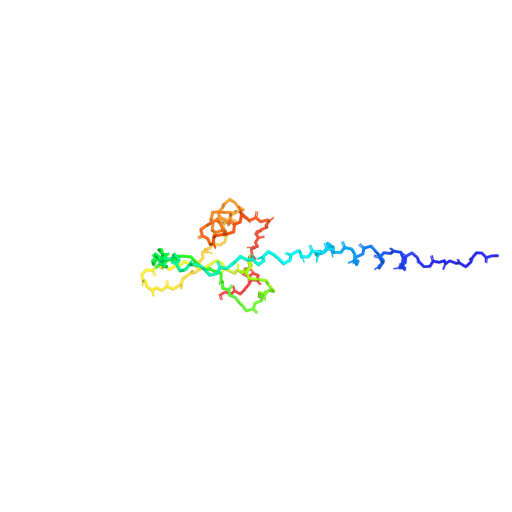CYS A C 1
ATOM 639 O O . CYS A 1 83 ? -7.135 -1.544 -7.057 1.00 92.12 83 CYS A O 1
ATOM 641 N N . ARG A 1 84 ? -7.069 -3.785 -7.192 1.00 92.38 84 ARG A N 1
ATOM 642 C CA . ARG A 1 84 ? -8.399 -3.919 -7.799 1.00 92.38 84 ARG A CA 1
ATOM 643 C C . ARG A 1 84 ? -9.523 -3.57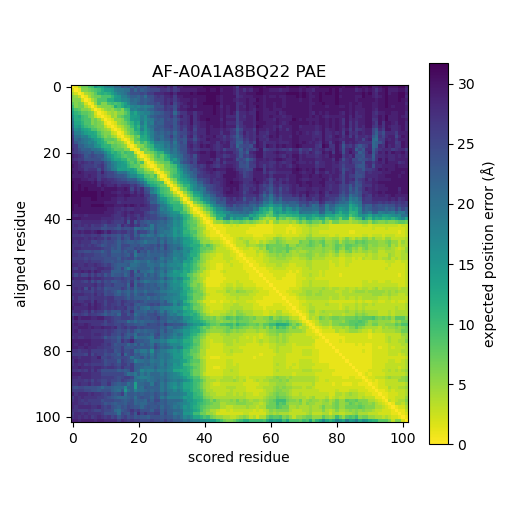9 -6.825 1.00 92.38 84 ARG A C 1
ATOM 645 O O . ARG A 1 84 ? -10.475 -2.923 -7.237 1.00 92.38 84 ARG A O 1
ATOM 652 N N . GLU A 1 85 ? -9.405 -3.963 -5.555 1.00 91.25 85 GLU A N 1
ATOM 653 C CA . GLU A 1 85 ? -10.373 -3.588 -4.513 1.00 91.25 85 GLU A CA 1
ATOM 654 C C . GLU A 1 85 ? -10.431 -2.073 -4.289 1.00 91.25 85 GLU A C 1
ATOM 656 O O . GLU A 1 85 ? -11.506 -1.518 -4.069 1.00 91.25 85 GLU A O 1
ATOM 661 N N . LEU A 1 86 ? -9.293 -1.391 -4.423 1.00 91.31 86 LEU A N 1
ATOM 662 C CA . LEU A 1 86 ? -9.192 0.068 -4.350 1.00 91.31 86 LEU A CA 1
ATOM 663 C C . LEU A 1 86 ? -9.614 0.787 -5.647 1.00 91.31 86 LEU A C 1
ATOM 665 O O . LEU A 1 86 ? -9.596 2.015 -5.702 1.00 91.31 86 LEU A O 1
ATOM 669 N N . GLY A 1 87 ? -10.011 0.050 -6.691 1.00 91.81 87 GLY A N 1
ATOM 670 C CA . GLY A 1 87 ? -10.485 0.611 -7.960 1.00 91.81 87 GLY A CA 1
ATOM 671 C C . GLY A 1 87 ? -9.395 0.897 -9.000 1.00 91.81 87 GLY A C 1
ATOM 672 O O . GLY A 1 87 ? -9.681 1.496 -10.038 1.00 91.81 87 GLY A O 1
ATOM 673 N N . PHE A 1 88 ? -8.157 0.456 -8.773 1.00 92.06 88 PHE A N 1
ATOM 674 C CA . PHE A 1 88 ? -7.091 0.501 -9.774 1.00 92.06 88 PHE A CA 1
ATOM 675 C C . PHE A 1 88 ? -7.170 -0.696 -10.735 1.00 92.06 88 PHE A C 1
ATOM 677 O O . PHE A 1 88 ? -7.781 -1.726 -10.457 1.00 92.06 88 PHE A O 1
ATOM 684 N N . ARG A 1 89 ? -6.504 -0.590 -11.893 1.00 94.06 89 ARG A N 1
ATOM 685 C CA . ARG A 1 89 ? -6.476 -1.676 -12.896 1.00 94.06 89 ARG A CA 1
ATOM 686 C C . ARG A 1 89 ? -5.739 -2.928 -12.400 1.00 94.06 89 ARG A C 1
ATOM 688 O O . ARG A 1 89 ? -6.064 -4.039 -12.823 1.00 94.06 89 ARG A O 1
ATOM 695 N N . GLY A 1 90 ? -4.745 -2.741 -11.537 1.00 93.25 90 GLY A N 1
ATOM 696 C CA . GLY A 1 90 ? -3.918 -3.803 -10.979 1.00 93.25 90 GLY A CA 1
ATOM 697 C C . GLY A 1 90 ? -2.569 -3.292 -10.485 1.00 93.25 90 GLY A C 1
ATOM 698 O O . GLY A 1 90 ? -2.227 -2.128 -10.701 1.00 93.25 90 GLY A O 1
ATOM 699 N N . ALA A 1 91 ? -1.816 -4.172 -9.830 1.00 93.75 91 ALA A N 1
ATOM 700 C CA . ALA A 1 91 ? -0.479 -3.872 -9.331 1.00 93.75 91 ALA A CA 1
ATOM 701 C C . ALA A 1 91 ? 0.571 -3.974 -10.447 1.00 93.75 91 ALA A C 1
ATOM 703 O O . ALA A 1 91 ? 0.534 -4.894 -11.264 1.00 93.75 91 ALA A O 1
ATOM 704 N N . VAL A 1 92 ? 1.519 -3.035 -10.459 1.00 92.75 92 VAL A N 1
ATOM 705 C CA . VAL A 1 92 ? 2.690 -3.035 -11.361 1.00 92.75 92 VAL A CA 1
ATOM 706 C C . VAL A 1 92 ? 3.970 -3.479 -10.657 1.00 92.75 92 VAL A C 1
ATOM 708 O O . VAL A 1 92 ? 4.888 -3.978 -11.297 1.00 92.75 92 VAL A O 1
ATOM 711 N N . THR A 1 93 ? 4.031 -3.293 -9.342 1.00 90.31 93 THR A N 1
ATOM 712 C CA . THR A 1 93 ? 5.166 -3.645 -8.493 1.00 90.31 93 THR A CA 1
ATOM 713 C C . THR A 1 93 ? 4.665 -3.915 -7.077 1.00 90.31 93 THR A C 1
ATOM 715 O O . THR A 1 93 ? 3.508 -3.636 -6.757 1.00 90.31 93 THR A O 1
ATOM 718 N N . TRP A 1 94 ? 5.539 -4.450 -6.239 1.00 89.69 94 TRP A N 1
ATOM 719 C CA . TRP A 1 94 ? 5.323 -4.652 -4.815 1.00 89.69 94 TRP A CA 1
ATOM 720 C C . TRP A 1 94 ? 6.633 -4.32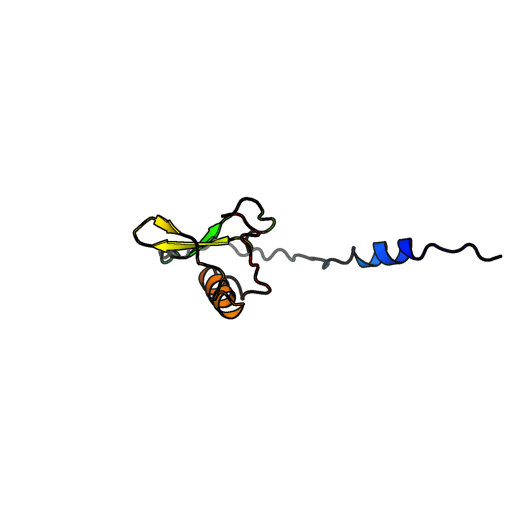3 -4.076 1.00 89.69 94 TRP A C 1
ATOM 722 O O . TRP A 1 94 ? 7.701 -4.284 -4.689 1.00 89.69 94 TRP A O 1
ATOM 732 N N . ALA A 1 95 ? 6.558 -4.001 -2.784 1.00 86.50 95 ALA A N 1
ATOM 733 C CA . ALA A 1 95 ? 7.722 -3.653 -1.968 1.00 86.50 95 ALA A CA 1
ATOM 734 C C . ALA A 1 95 ? 7.710 -4.432 -0.644 1.00 86.50 95 ALA A C 1
ATOM 736 O O . ALA A 1 95 ? 6.641 -4.620 -0.070 1.00 86.50 95 ALA A O 1
ATOM 737 N N . HIS A 1 96 ? 8.893 -4.831 -0.172 1.00 83.88 96 HIS A N 1
ATOM 738 C CA . HIS A 1 96 ? 9.130 -5.451 1.141 1.00 83.88 96 HIS A 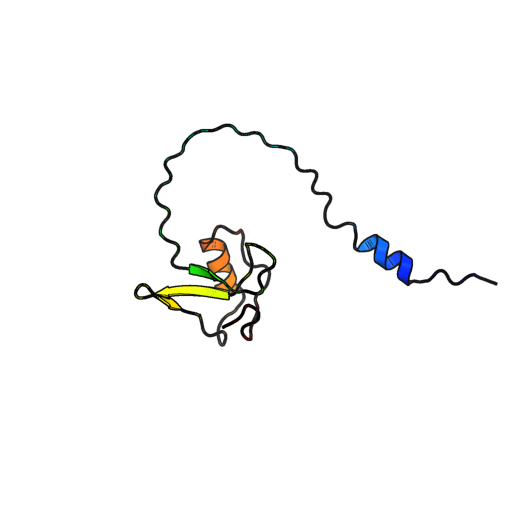CA 1
ATOM 739 C C . HIS A 1 96 ? 9.796 -4.469 2.114 1.00 83.88 96 HIS A C 1
ATOM 741 O O . HIS A 1 96 ? 10.109 -3.325 1.755 1.00 83.88 96 HIS A O 1
ATOM 747 N N . SER A 1 97 ? 10.040 -4.950 3.336 1.00 83.69 97 SER A N 1
ATOM 748 C CA . SER A 1 97 ? 10.913 -4.324 4.333 1.00 83.69 97 SER A CA 1
ATOM 749 C C . SER A 1 97 ? 10.428 -2.938 4.743 1.00 83.69 97 SER A C 1
ATOM 751 O O . SER A 1 97 ? 11.213 -1.997 4.843 1.00 83.69 97 SER A O 1
ATOM 753 N N . ALA A 1 98 ? 9.108 -2.806 4.908 1.00 82.81 98 ALA A N 1
ATOM 754 C CA . ALA A 1 98 ? 8.459 -1.584 5.369 1.00 82.81 98 ALA A CA 1
ATOM 755 C C . ALA A 1 98 ? 8.885 -0.314 4.596 1.00 82.81 98 ALA A C 1
ATOM 757 O O . ALA A 1 98 ? 9.002 0.764 5.173 1.00 82.81 98 ALA A O 1
ATOM 758 N N . LYS A 1 99 ? 9.083 -0.405 3.267 1.00 85.31 99 LYS A N 1
ATOM 759 C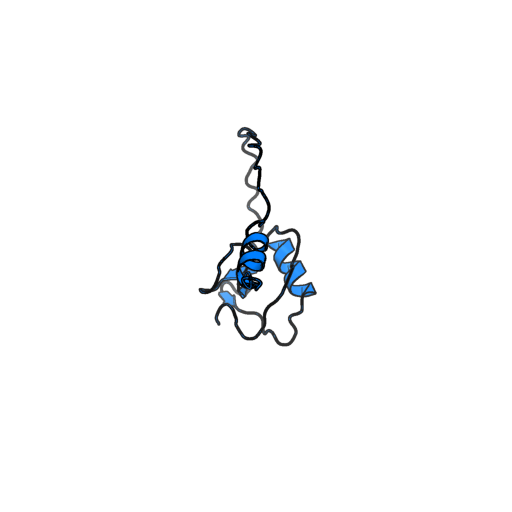 CA . LYS A 1 99 ? 9.476 0.736 2.404 1.00 85.31 99 LYS A CA 1
ATOM 760 C C . LYS A 1 99 ? 8.642 2.006 2.640 1.00 85.31 99 LYS A C 1
ATOM 762 O O . LYS A 1 99 ? 9.155 3.116 2.521 1.00 85.31 99 LYS A O 1
ATOM 767 N N . TYR A 1 100 ? 7.355 1.841 2.934 1.00 86.06 100 TYR A N 1
ATOM 768 C CA . TYR A 1 100 ? 6.403 2.934 3.146 1.00 86.06 100 TYR A CA 1
ATOM 769 C C . TYR A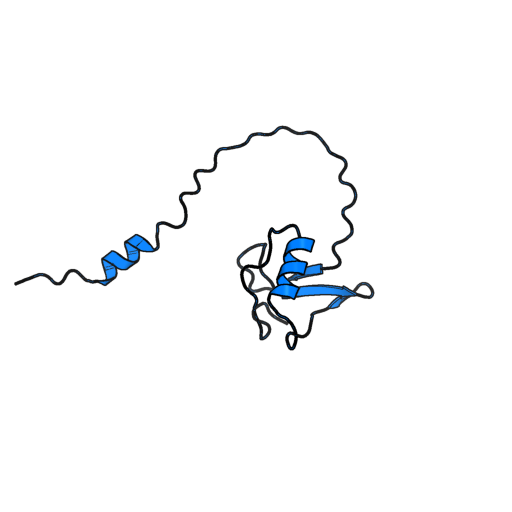 1 100 ? 6.176 3.267 4.638 1.00 86.06 100 TYR A C 1
ATOM 771 O O . TYR A 1 100 ? 5.270 4.036 4.950 1.00 86.06 100 TYR A O 1
ATOM 779 N N . GLY A 1 101 ? 7.014 2.727 5.532 1.00 82.94 101 GLY A N 1
ATOM 780 C CA . GLY A 1 101 ? 6.934 2.823 6.995 1.00 82.94 101 GLY A CA 1
ATOM 781 C C . GLY A 1 101 ? 6.315 1.578 7.639 1.00 82.94 101 GLY A C 1
ATOM 782 O O . GLY A 1 101 ? 5.651 0.805 6.943 1.00 82.94 101 GLY A O 1
ATOM 783 N N . GLU A 1 102 ? 6.471 1.426 8.959 1.00 66.81 102 GLU A N 1
ATOM 784 C CA . GLU A 1 102 ? 5.702 0.478 9.799 1.00 66.81 102 GLU A CA 1
ATOM 785 C C . GLU A 1 102 ? 4.361 1.063 10.263 1.00 66.81 102 GLU A C 1
ATOM 787 O O . GLU A 1 102 ? 4.220 2.314 10.295 1.00 66.81 102 GLU A O 1
#

Radius of gyration: 20.96 Å; Cα contacts (8 Å, |Δi|>4): 88; chains: 1; bounding box: 68×32×48 Å

pLDDT: mean 75.26, std 17.55, range [42.22, 94.38]

Mean predicted aligned error: 15.72 Å

InterPro domains:
  IPR001190 SRCR domain [PF00530] (52-99)
  IPR001190 SRCR domain [PS50287] (43-102)
  IPR001190 SRCR domain [SM00202] (43-102)
  IPR036772 SRCR-like domain superfamily [G3DSA:3.10.250.10] (38-102)
  IPR036772 SRCR-like domain superfamily [SSF56487] (41-99)

Solvent-accessible surface area (backbone atoms only — not comparable to full-atom values): 6953 Å² total; per-residue (Å²): 133,83,79,80,74,61,77,66,64,66,57,62,66,66,71,69,71,71,68,86,76,80,74,75,83,80,84,73,80,92,71,93,66,79,80,66,78,66,75,78,67,52,57,48,70,42,60,86,68,55,90,51,96,90,50,50,33,63,30,38,60,52,96,94,38,80,42,76,70,78,61,93,80,64,47,60,67,59,47,24,51,54,29,41,75,74,70,43,98,48,52,91,74,78,84,64,90,54,75,21,51,132

Secondary structure (DSSP, 8-state):
------HHHHHHTTSS-S-----------------------SEEEE-SS-SSTT-SEEEEEETTEEEEPPGGG--HHHHHHHHHHTT-S--S----TTTT--

Foldseek 3Di:
DDDPPPPVVVVVVVVPPPDPPPPDPPPDDDDDDPPPVPPPLQWAFDADPDPDRQDHFIWGQDPNDTDGDACPPDDQVNQQVRCVSVPHPGDPDDDDDQPRHD

Sequence (102 aa):
MTRSLSLGAHLLLLLSLSCIARAEPRRSTSSQRRVARAPVAKVRLAGNYVREANEGRVEVLHNNTWGTICDDEVDIKLVNVVCRELGFRGAVTWAHSAKYGE

Nearest PDB structures (foldseek):
  8xmp-assembly1_D  TM=8.880E-01  e=1.018E-02  Homo sapiens
  7wqx-assembly1_A  TM=8.292E-01  e=8.684E-02  Homo sapiens
  8h3s-assembly1_A  TM=8.024E-01  e=1.510E-01  Homo sapiens
  8h3u-assembly1_A  TM=8.054E-01  e=1.510E-01  Homo sapiens
  7wr7-assembly1_A  TM=8.271E-01  e=2.134E-01  Homo sapiens

Organism: Nothobranchius kadleci (NCBI:txid1051664)